Protein AF-A0A2E4XW74-F1 (afdb_monomer)

Radius of gyration: 13.98 Å; Cα contacts (8 Å, |Δi|>4): 189; chains: 1; bounding box: 30×29×44 Å

pLDDT: mean 90.49, std 8.66, range [51.03, 96.0]

Foldseek 3Di:
DPVFWLDWDWFWKAAPVRDIDIWTKTWGQWDADPVAGIWIWIDTVVQPVDIDIQHDNHRQRNQQVVLVVVVVSCVVRRMFTAHPVRHGDHDDGRGDDPVD

Sequence (100 aa):
MDDDIVCRFEALAQDVDGTATPFVLRVARPQFDPARGHYCEIYCPTLRKKPHKIFGVDEAQACELTIWFVRRRLVDLGITIIDADGTEFPLPEIAYDPDA

Secondary structure (DSSP, 8-state):
--TTEEEEEEEEEE-TTS-EEEEEEEEEPPEEETTTEEEEEEEETTTEEEEEEEEESSHHHHHHHHHHHHHHHHHHHT-EEE-TTS-B-PPPP----TT-

Solvent-accessible surface area (backbone atoms only — not comparable to full-atom values): 5746 Å² total; per-residue (Å²): 144,67,92,53,56,73,39,81,48,76,50,34,30,28,40,83,87,67,54,72,42,88,35,53,42,37,31,34,49,61,42,80,40,99,91,73,41,16,22,20,44,34,42,30,62,92,84,35,88,60,69,47,75,34,68,18,94,38,49,49,46,6,34,44,51,39,49,51,50,52,53,52,49,29,61,77,67,49,40,43,41,22,52,97,86,68,47,82,47,83,82,77,84,54,79,67,58,94,88,112

Nearest PDB structures (foldseek):
  6qnu-assembly1_C  TM=5.796E-01  e=2.035E+00  Human adenovirus B3
  1kt5-assembly1_A  TM=3.416E-01  e=6.113E+00  Bos taurus
  1aqb-assembly1_A  TM=1.721E-01  e=4.906E+00  Sus scrofa domesticus

Mean predicted aligned error: 4.24 Å

Structure (mmCIF, N/CA/C/O backbone):
data_AF-A0A2E4XW74-F1
#
_entry.id   AF-A0A2E4XW74-F1
#
loop_
_atom_site.group_PDB
_atom_site.id
_atom_site.type_symbol
_atom_site.label_atom_id
_atom_site.label_alt_id
_atom_site.label_comp_id
_atom_site.label_asym_id
_atom_site.label_entity_id
_atom_site.label_seq_id
_atom_site.pdbx_PDB_ins_code
_atom_site.Cartn_x
_atom_site.Cartn_y
_atom_site.Cartn_z
_atom_site.occupancy
_atom_site.B_iso_or_equiv
_atom_site.auth_seq_id
_atom_site.auth_comp_id
_atom_site.auth_asym_id
_atom_site.auth_atom_id
_atom_site.pdbx_PDB_model_num
ATOM 1 N N . MET A 1 1 ? -4.196 -18.074 -8.664 1.00 51.03 1 MET A N 1
ATOM 2 C CA . MET A 1 1 ? -3.815 -16.643 -8.659 1.00 51.03 1 MET A CA 1
ATOM 3 C C . MET A 1 1 ? -3.403 -16.228 -7.240 1.00 51.03 1 MET A C 1
ATOM 5 O O . MET A 1 1 ? -3.762 -15.145 -6.800 1.00 51.03 1 MET A O 1
ATOM 9 N N . ASP A 1 2 ? -2.664 -17.080 -6.519 1.00 52.47 2 ASP A N 1
ATOM 10 C CA . ASP A 1 2 ? -2.116 -16.759 -5.188 1.00 52.47 2 ASP A CA 1
ATOM 11 C C . ASP A 1 2 ? -0.573 -16.809 -5.185 1.00 52.47 2 ASP A C 1
ATOM 13 O O . ASP A 1 2 ? 0.029 -16.141 -4.354 1.00 52.47 2 ASP A O 1
ATOM 17 N N . ASP A 1 3 ? 0.066 -17.490 -6.149 1.00 57.62 3 ASP A N 1
ATOM 18 C CA . ASP A 1 3 ? 1.535 -17.599 -6.274 1.00 57.62 3 ASP A CA 1
ATOM 19 C C . ASP A 1 3 ? 2.281 -16.291 -6.596 1.00 57.62 3 ASP A C 1
ATOM 21 O O . ASP A 1 3 ? 3.494 -16.226 -6.446 1.00 57.62 3 ASP A O 1
ATOM 25 N N . ASP A 1 4 ? 1.580 -15.232 -7.003 1.00 83.69 4 ASP A N 1
ATOM 26 C CA . ASP A 1 4 ? 2.196 -13.961 -7.410 1.00 83.69 4 ASP A CA 1
ATOM 27 C C . ASP A 1 4 ? 2.081 -12.862 -6.343 1.00 83.69 4 ASP A C 1
ATOM 29 O O . ASP A 1 4 ? 2.246 -11.691 -6.656 1.00 83.69 4 ASP A O 1
ATOM 33 N N . ILE A 1 5 ? 1.754 -13.174 -5.086 1.00 89.06 5 ILE A N 1
ATOM 34 C CA . ILE A 1 5 ? 1.613 -12.159 -4.028 1.00 89.06 5 ILE A CA 1
ATOM 35 C C . ILE A 1 5 ? 2.909 -12.040 -3.220 1.00 89.06 5 ILE A C 1
ATOM 37 O O . ILE A 1 5 ? 3.292 -12.972 -2.523 1.00 89.06 5 ILE A O 1
ATOM 41 N N . VAL A 1 6 ? 3.542 -10.863 -3.253 1.00 90.25 6 VAL A N 1
ATOM 42 C CA . VAL A 1 6 ? 4.741 -10.552 -2.443 1.00 90.25 6 VAL A CA 1
ATOM 43 C C . VAL A 1 6 ? 4.394 -9.988 -1.069 1.00 90.25 6 VAL A C 1
ATOM 45 O O . VAL A 1 6 ? 5.215 -9.997 -0.160 1.00 90.25 6 VAL A O 1
ATOM 48 N N . CYS A 1 7 ? 3.164 -9.500 -0.890 1.00 90.81 7 CYS A N 1
ATOM 49 C CA . CYS A 1 7 ? 2.681 -9.049 0.408 1.00 90.81 7 CYS A CA 1
ATOM 50 C C . CYS A 1 7 ? 1.187 -9.319 0.556 1.00 90.81 7 CYS A C 1
ATOM 52 O O . CYS A 1 7 ? 0.370 -8.819 -0.224 1.00 90.81 7 CYS A O 1
ATOM 54 N N . ARG A 1 8 ? 0.829 -10.080 1.593 1.00 92.94 8 ARG A N 1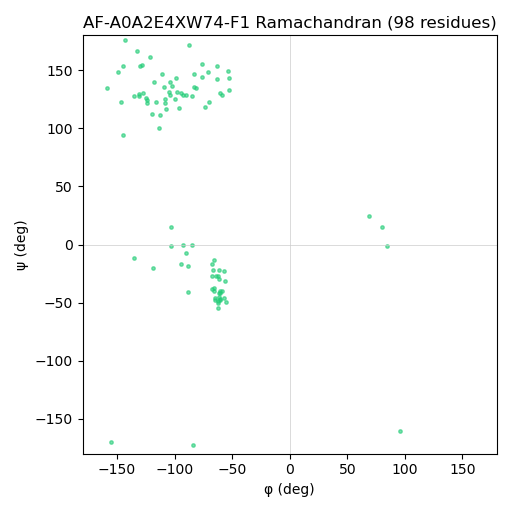
ATOM 55 C CA . ARG A 1 8 ? -0.532 -10.168 2.124 1.00 92.94 8 ARG A CA 1
ATOM 56 C C . ARG A 1 8 ? -0.507 -9.623 3.543 1.00 92.94 8 ARG A C 1
ATOM 58 O O . ARG A 1 8 ? 0.223 -10.132 4.386 1.00 92.94 8 ARG A O 1
ATOM 65 N N . PHE A 1 9 ? -1.320 -8.609 3.790 1.00 92.38 9 PHE A N 1
ATOM 66 C CA . PHE A 1 9 ? -1.435 -7.969 5.088 1.00 92.38 9 PHE A CA 1
ATOM 67 C C . PHE A 1 9 ? -2.907 -7.755 5.429 1.00 92.38 9 PHE A C 1
ATOM 69 O O . PHE A 1 9 ? -3.670 -7.208 4.629 1.00 92.38 9 PHE A O 1
ATOM 76 N N . GLU A 1 10 ? -3.303 -8.219 6.607 1.00 93.12 10 GLU A N 1
ATOM 77 C CA . GLU A 1 10 ? -4.669 -8.145 7.116 1.00 93.12 10 GLU A CA 1
ATOM 78 C C . GLU A 1 10 ? -4.609 -7.590 8.540 1.00 93.12 10 GLU A C 1
ATOM 80 O O . GLU A 1 10 ? -3.805 -8.048 9.349 1.00 93.12 10 GLU A O 1
ATOM 85 N N . ALA A 1 11 ? -5.416 -6.570 8.821 1.00 94.12 11 ALA A N 1
ATOM 86 C CA . ALA A 1 11 ? -5.429 -5.853 10.095 1.00 94.12 11 ALA A CA 1
ATOM 87 C C . ALA A 1 11 ? -6.801 -5.200 10.327 1.00 94.12 11 ALA A C 1
ATOM 89 O O . ALA A 1 11 ? -7.753 -5.450 9.581 1.00 94.12 11 ALA A O 1
ATOM 90 N N . LEU A 1 12 ? -6.906 -4.342 11.339 1.00 95.62 12 LEU A N 1
ATOM 91 C CA . LEU A 1 12 ? -8.035 -3.434 11.505 1.00 95.62 12 LEU A CA 1
ATOM 92 C C . LEU A 1 12 ? -7.614 -2.020 11.091 1.00 95.62 12 LEU A C 1
ATOM 94 O O . LEU A 1 12 ? -6.503 -1.580 11.364 1.00 95.62 12 LEU A O 1
ATOM 98 N N . ALA A 1 13 ? -8.506 -1.315 10.406 1.00 95.44 13 ALA A N 1
ATOM 99 C CA . ALA A 1 13 ? -8.390 0.102 10.098 1.00 95.44 13 ALA A CA 1
ATOM 100 C C . ALA A 1 13 ? -9.406 0.866 10.945 1.00 95.44 13 ALA A C 1
ATOM 102 O O . ALA A 1 13 ? -10.599 0.563 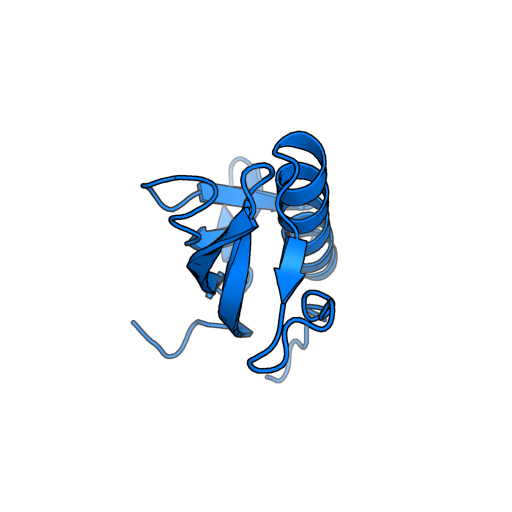10.892 1.00 95.44 13 ALA A O 1
ATOM 103 N N . GLN A 1 14 ? -8.933 1.846 11.703 1.00 96.00 14 GLN A N 1
ATOM 104 C CA . GLN A 1 14 ? -9.757 2.776 12.456 1.00 96.00 14 GLN A CA 1
ATOM 105 C C . GLN A 1 14 ? -9.874 4.092 11.691 1.00 96.00 14 GLN A C 1
ATOM 107 O O . GLN A 1 14 ? -8.863 4.686 11.320 1.00 96.00 14 GLN A O 1
ATOM 112 N N . ASP A 1 15 ? -11.108 4.516 11.443 1.00 93.31 15 ASP A N 1
ATOM 113 C CA . ASP A 1 15 ? -11.428 5.800 10.816 1.00 93.31 15 ASP A CA 1
ATOM 114 C C . ASP A 1 15 ? -11.536 6.915 11.883 1.00 93.31 15 ASP A C 1
ATOM 116 O O . ASP A 1 15 ? -11.507 6.658 13.091 1.00 93.31 15 ASP A O 1
ATOM 120 N N . VAL A 1 16 ? -11.649 8.171 11.451 1.00 91.44 16 VAL A N 1
ATOM 121 C CA . VAL A 1 16 ? -11.644 9.377 12.300 1.00 91.44 16 VAL A CA 1
ATOM 122 C C . VAL A 1 16 ? -12.792 9.433 13.310 1.00 91.44 16 VAL A C 1
ATOM 124 O O . VAL A 1 16 ? -12.712 10.146 14.309 1.00 91.44 16 VAL A O 1
ATOM 127 N N . ASP A 1 17 ? -13.871 8.698 13.053 1.00 92.31 17 ASP A N 1
ATOM 128 C CA . ASP A 1 17 ? -15.031 8.549 13.932 1.00 92.31 17 ASP A CA 1
ATOM 129 C C . ASP A 1 17 ? -14.836 7.451 14.998 1.00 92.31 17 ASP A C 1
ATOM 131 O O . ASP A 1 17 ? -15.714 7.229 15.833 1.00 92.31 17 ASP A O 1
ATOM 135 N N . GLY A 1 18 ? -13.679 6.780 14.993 1.00 91.31 18 GLY A N 1
ATOM 136 C CA . GLY A 1 18 ? -13.330 5.689 15.896 1.00 91.31 18 GLY A CA 1
ATOM 137 C C . GLY A 1 18 ? -13.833 4.319 15.437 1.00 91.31 18 GLY A C 1
ATOM 138 O O . GLY A 1 18 ? -13.550 3.323 16.110 1.00 91.31 18 GLY A O 1
ATOM 139 N N . THR A 1 19 ? -14.540 4.237 14.304 1.00 93.50 19 THR A N 1
ATOM 140 C CA . THR A 1 19 ? -15.066 2.978 13.771 1.00 93.50 19 THR A CA 1
ATOM 141 C C . THR A 1 19 ? -13.925 2.101 13.255 1.00 93.50 19 THR A C 1
ATOM 143 O O . THR A 1 19 ? -13.175 2.497 12.366 1.00 93.50 19 THR A O 1
ATOM 146 N N . ALA A 1 20 ? -13.817 0.878 13.784 1.00 94.50 20 ALA A N 1
ATOM 147 C CA . ALA A 1 20 ? -12.855 -0.117 13.318 1.00 94.50 20 ALA A CA 1
ATOM 148 C C . ALA A 1 20 ? -13.478 -1.031 12.251 1.00 94.50 20 ALA A C 1
ATOM 150 O O . ALA A 1 20 ? -14.539 -1.625 12.459 1.00 94.50 20 ALA A O 1
ATOM 151 N N . THR A 1 21 ? -12.800 -1.181 11.114 1.00 94.38 21 THR A N 1
ATOM 152 C CA . THR A 1 21 ? -13.214 -2.053 10.006 1.00 94.38 21 THR A CA 1
ATOM 153 C C . THR A 1 21 ? -12.068 -2.954 9.545 1.00 94.38 21 THR A C 1
ATOM 155 O O . THR A 1 21 ? -10.903 -2.595 9.712 1.00 94.38 21 THR A O 1
ATOM 158 N N . PRO A 1 22 ? -12.352 -4.130 8.957 1.00 94.94 22 PRO A N 1
ATOM 159 C CA . PRO A 1 22 ? -11.305 -4.983 8.407 1.00 94.94 22 PRO A CA 1
ATOM 160 C C . PRO A 1 22 ? -10.493 -4.268 7.321 1.00 94.94 22 PRO A C 1
ATOM 162 O O . PRO A 1 22 ? -11.046 -3.755 6.346 1.00 94.94 22 PRO A O 1
ATOM 165 N N . PHE A 1 23 ? -9.173 -4.291 7.469 1.00 94.88 23 PHE A N 1
ATOM 166 C CA . PHE A 1 23 ? -8.218 -3.803 6.488 1.00 94.88 23 PHE A CA 1
ATOM 167 C C . PHE A 1 23 ? -7.558 -4.978 5.777 1.00 94.88 23 PHE A C 1
ATOM 169 O O . PHE A 1 23 ? -7.054 -5.902 6.413 1.00 94.88 23 PHE A O 1
ATOM 176 N N . VAL A 1 24 ? -7.528 -4.922 4.447 1.00 94.44 24 VAL A N 1
ATOM 177 C CA . VAL A 1 24 ? -6.851 -5.917 3.614 1.00 94.44 24 VAL A CA 1
ATOM 178 C C . VAL A 1 24 ? -5.973 -5.189 2.613 1.00 94.44 24 VAL A C 1
ATOM 180 O O . VAL A 1 24 ? -6.449 -4.335 1.861 1.00 94.44 24 VAL A O 1
ATOM 183 N N . LEU A 1 25 ? -4.704 -5.576 2.569 1.00 94.62 25 LEU A N 1
ATOM 184 C CA . LEU A 1 25 ? -3.741 -5.174 1.560 1.00 94.62 25 LEU A CA 1
ATOM 185 C C . LEU A 1 25 ? -3.144 -6.425 0.921 1.00 94.62 25 LEU A C 1
ATOM 187 O O . LEU A 1 25 ? -2.625 -7.316 1.594 1.00 94.62 25 LEU A O 1
ATOM 191 N N . ARG A 1 26 ? -3.220 -6.485 -0.405 1.00 94.94 26 ARG A N 1
ATOM 192 C CA . ARG A 1 26 ? -2.533 -7.490 -1.213 1.00 94.94 26 ARG A CA 1
ATOM 193 C C . ARG A 1 26 ? -1.735 -6.782 -2.288 1.00 94.94 26 ARG A C 1
ATOM 195 O O . ARG A 1 26 ? -2.285 -5.931 -2.988 1.00 94.94 26 ARG A O 1
ATOM 202 N N . VAL A 1 27 ? -0.467 -7.142 -2.411 1.00 94.19 27 VAL A N 1
ATOM 203 C CA . VAL A 1 27 ? 0.445 -6.599 -3.416 1.00 94.19 27 VAL A CA 1
ATOM 204 C C . VAL A 1 27 ? 1.010 -7.754 -4.219 1.00 94.19 27 VAL A C 1
ATOM 206 O O . VAL A 1 27 ? 1.601 -8.678 -3.657 1.00 94.19 27 VAL A O 1
ATOM 209 N N . ALA A 1 28 ? 0.787 -7.706 -5.527 1.00 93.75 28 ALA A N 1
ATOM 210 C CA . ALA A 1 28 ? 1.358 -8.659 -6.458 1.00 93.75 28 ALA A CA 1
ATOM 211 C C . ALA A 1 28 ? 2.842 -8.364 -6.716 1.00 93.75 28 ALA A C 1
ATOM 213 O O . ALA A 1 28 ? 3.288 -7.222 -6.577 1.00 93.75 28 ALA A O 1
ATOM 214 N N . ARG A 1 29 ? 3.585 -9.397 -7.117 1.00 92.12 29 ARG A N 1
ATOM 215 C CA . ARG A 1 29 ? 4.972 -9.327 -7.565 1.00 92.12 29 ARG A CA 1
ATOM 216 C C . ARG A 1 29 ? 5.099 -8.280 -8.676 1.00 92.12 29 ARG A C 1
ATOM 218 O O . ARG A 1 29 ? 4.176 -8.159 -9.492 1.00 92.12 29 ARG A O 1
ATOM 225 N N . PRO A 1 30 ? 6.214 -7.531 -8.719 1.00 93.50 30 PRO A N 1
ATOM 226 C CA . PRO A 1 30 ? 6.479 -6.616 -9.811 1.00 93.50 30 PRO A CA 1
ATOM 227 C C . PRO A 1 30 ? 6.367 -7.314 -11.165 1.00 93.50 30 PRO A C 1
ATOM 229 O O . PRO A 1 30 ? 6.912 -8.393 -11.381 1.00 93.50 30 PRO A O 1
ATOM 232 N N . GLN A 1 31 ? 5.662 -6.674 -12.085 1.00 93.88 31 GLN A N 1
ATOM 233 C CA . GLN A 1 31 ? 5.536 -7.084 -13.476 1.00 93.88 31 GLN A CA 1
ATOM 234 C C . GLN A 1 31 ? 6.030 -5.961 -14.379 1.00 93.88 31 GLN A C 1
ATOM 236 O O . GLN A 1 31 ? 6.088 -4.803 -13.972 1.00 93.88 31 GLN A O 1
ATOM 241 N N . PHE A 1 32 ? 6.346 -6.287 -15.628 1.00 94.31 32 PHE A N 1
ATOM 242 C CA . PHE A 1 32 ? 6.774 -5.304 -16.616 1.00 94.31 32 PHE A CA 1
ATOM 243 C C . PHE A 1 32 ? 5.655 -4.992 -17.615 1.00 94.31 32 PHE A C 1
ATOM 245 O O . PHE A 1 32 ? 5.067 -5.892 -18.216 1.00 94.31 32 PHE A O 1
ATOM 252 N N . ASP A 1 33 ? 5.369 -3.705 -17.807 1.00 92.44 33 ASP A N 1
ATOM 253 C CA . ASP A 1 33 ? 4.523 -3.187 -18.880 1.00 92.44 33 ASP A CA 1
ATOM 254 C C . ASP A 1 33 ? 5.415 -2.473 -19.916 1.00 92.44 33 ASP A C 1
ATOM 256 O O . ASP A 1 33 ? 6.011 -1.443 -19.587 1.00 92.44 33 ASP A O 1
ATOM 260 N N . PRO A 1 34 ? 5.492 -2.947 -21.176 1.00 92.19 34 PRO A N 1
ATOM 261 C CA . PRO A 1 34 ? 6.370 -2.360 -22.192 1.00 92.19 34 PRO A CA 1
ATOM 262 C C . PRO A 1 34 ? 6.147 -0.870 -22.476 1.00 92.19 34 PRO A C 1
ATOM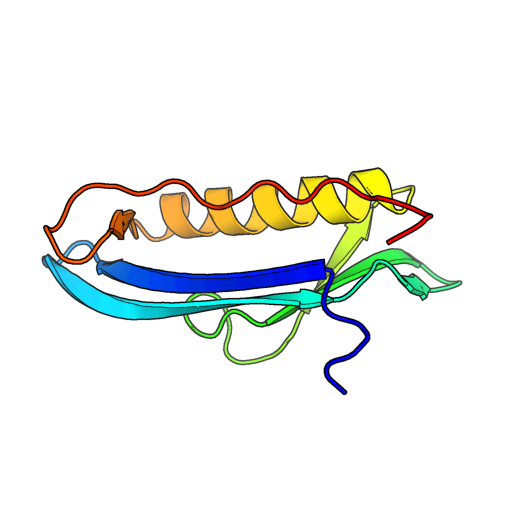 264 O O . PRO A 1 34 ? 7.048 -0.208 -22.983 1.00 92.19 34 PRO A O 1
ATOM 267 N N . ALA A 1 35 ? 4.959 -0.332 -22.185 1.00 92.88 35 ALA A N 1
ATOM 268 C CA . ALA A 1 35 ? 4.639 1.071 -22.424 1.00 92.88 35 ALA A CA 1
ATOM 269 C C . ALA A 1 35 ? 4.876 1.966 -21.198 1.00 92.88 35 ALA A C 1
ATOM 271 O O . ALA A 1 35 ? 4.870 3.190 -21.339 1.00 92.88 35 ALA A O 1
ATOM 272 N N . ARG A 1 36 ? 5.008 1.391 -19.994 1.00 91.12 36 ARG A N 1
ATOM 273 C CA . ARG A 1 36 ? 4.956 2.149 -18.729 1.00 91.12 36 ARG A CA 1
ATOM 274 C C . ARG A 1 36 ? 6.031 1.789 -17.703 1.00 91.12 36 ARG A C 1
ATOM 276 O O . ARG A 1 36 ? 6.188 2.544 -16.750 1.00 91.12 36 ARG A O 1
ATOM 283 N N . GLY A 1 37 ? 6.764 0.695 -17.894 1.00 93.25 37 GLY A N 1
ATOM 284 C CA . GLY A 1 37 ? 7.807 0.229 -16.979 1.00 93.25 37 GLY A CA 1
ATOM 285 C C . GLY A 1 37 ? 7.324 -0.830 -15.987 1.00 93.25 37 GLY A C 1
ATOM 286 O O . GLY A 1 37 ? 6.310 -1.499 -16.206 1.00 93.25 37 GLY A O 1
ATOM 287 N N . HIS A 1 38 ? 8.077 -0.995 -14.900 1.00 95.75 38 HIS A N 1
ATOM 288 C CA . HIS A 1 38 ? 7.791 -1.983 -13.862 1.00 95.75 38 HIS A CA 1
ATOM 289 C C . HIS A 1 38 ? 6.646 -1.513 -12.968 1.00 95.75 38 HIS A C 1
ATOM 291 O O . HIS A 1 38 ? 6.507 -0.321 -12.691 1.00 95.75 38 HIS A O 1
ATOM 297 N N . TYR A 1 39 ? 5.801 -2.436 -12.520 1.00 96.00 39 TYR A N 1
ATOM 298 C CA . TYR A 1 39 ? 4.667 -2.110 -11.671 1.00 96.00 39 TYR A CA 1
ATOM 299 C C . TYR A 1 39 ? 4.302 -3.223 -10.705 1.00 96.00 39 TYR A C 1
ATOM 301 O O . TYR A 1 39 ? 4.372 -4.398 -11.050 1.00 96.00 39 TYR A O 1
ATOM 309 N N . CYS A 1 40 ? 3.788 -2.837 -9.542 1.00 95.62 40 CYS A N 1
ATOM 310 C CA . CYS A 1 40 ? 3.046 -3.739 -8.670 1.00 95.62 40 CYS A CA 1
ATOM 311 C C . CYS A 1 40 ? 1.553 -3.468 -8.826 1.00 95.62 40 CYS A C 1
ATOM 313 O O 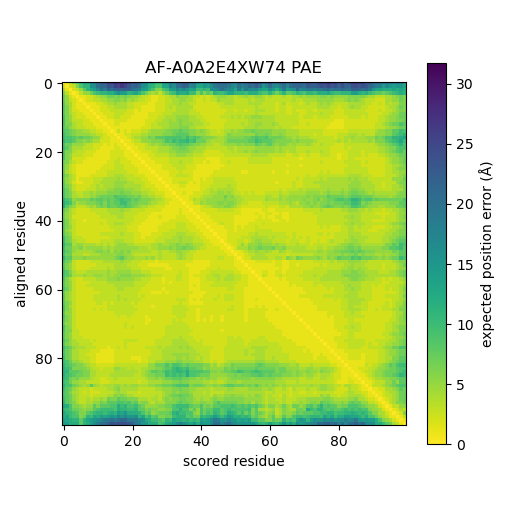. CYS A 1 40 ? 1.111 -2.314 -8.866 1.00 95.62 40 CYS A O 1
ATOM 315 N N . GLU A 1 41 ? 0.755 -4.528 -8.913 1.00 95.62 41 GLU A N 1
ATOM 316 C CA . GLU A 1 41 ? -0.694 -4.408 -8.802 1.00 95.62 41 GLU A CA 1
ATOM 317 C C . GLU A 1 41 ? -1.106 -4.554 -7.340 1.00 95.62 41 GLU A C 1
ATOM 319 O O . GLU A 1 41 ? -0.722 -5.513 -6.669 1.00 95.62 41 GLU A O 1
ATOM 324 N N . ILE A 1 42 ? -1.895 -3.600 -6.847 1.00 95.00 42 ILE A N 1
ATOM 325 C CA . ILE A 1 42 ? -2.375 -3.613 -5.471 1.00 95.00 42 ILE A CA 1
ATOM 326 C C . ILE A 1 42 ? -3.881 -3.697 -5.382 1.00 95.00 42 ILE A C 1
ATOM 328 O O . ILE A 1 42 ? -4.619 -3.014 -6.097 1.00 95.00 42 ILE A O 1
ATOM 332 N N . TYR A 1 43 ? -4.326 -4.494 -4.421 1.00 94.94 43 TYR A N 1
ATOM 333 C CA . TYR A 1 43 ? -5.712 -4.615 -4.021 1.00 94.94 43 TYR A CA 1
ATOM 334 C C . TYR A 1 43 ? -5.852 -4.214 -2.554 1.00 94.94 43 TYR A C 1
ATOM 336 O O . TYR A 1 43 ? -5.354 -4.890 -1.655 1.00 94.94 43 TYR A O 1
ATOM 344 N N . CYS A 1 44 ? -6.540 -3.096 -2.330 1.00 94.25 44 CYS A N 1
ATOM 345 C CA . CYS A 1 44 ? -6.863 -2.586 -1.005 1.00 94.25 44 CYS A CA 1
ATOM 346 C C . CYS A 1 44 ? -8.246 -1.914 -1.044 1.00 94.25 44 CYS A C 1
ATOM 348 O O . CYS A 1 44 ? -8.340 -0.740 -1.420 1.00 94.25 44 CYS A O 1
ATOM 350 N N . PRO A 1 45 ? -9.329 -2.641 -0.703 1.00 93.38 45 PRO A N 1
ATOM 351 C CA . PRO A 1 45 ? -10.705 -2.142 -0.789 1.00 93.38 45 PRO A CA 1
ATOM 352 C C . PRO A 1 45 ? -10.966 -0.861 -0.001 1.00 93.38 45 PRO A C 1
ATOM 354 O O . PRO A 1 45 ? -11.770 -0.044 -0.446 1.00 93.38 45 PRO A O 1
ATOM 357 N N . THR A 1 46 ? -10.259 -0.678 1.118 1.00 91.50 46 THR A N 1
ATOM 358 C CA . THR A 1 46 ? -10.305 0.528 1.956 1.00 91.50 46 THR A CA 1
ATOM 359 C C . THR A 1 46 ? -9.912 1.774 1.167 1.00 91.50 46 THR A C 1
ATOM 361 O O . THR A 1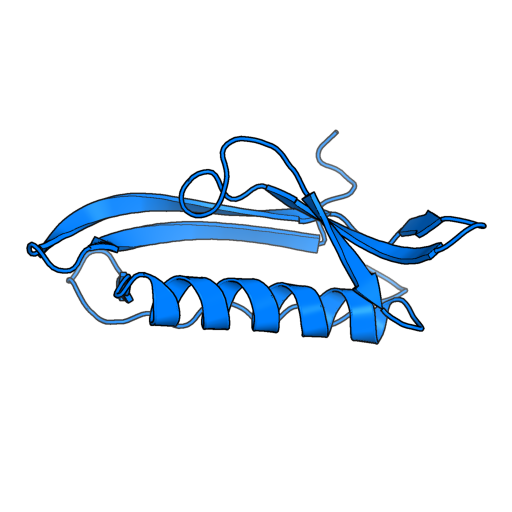 46 ? -10.547 2.814 1.292 1.00 91.50 46 THR A O 1
ATOM 364 N N . LEU A 1 47 ? -8.903 1.666 0.298 1.00 90.31 47 LEU A N 1
ATOM 365 C CA . LEU A 1 47 ? -8.449 2.782 -0.534 1.00 90.31 47 LEU A CA 1
ATOM 366 C C . LEU A 1 47 ? -9.212 2.858 -1.857 1.00 90.31 47 LEU A C 1
ATOM 368 O O . LEU A 1 47 ? -9.529 3.941 -2.353 1.00 90.31 47 LEU A O 1
ATOM 372 N N . ARG A 1 48 ? -9.465 1.702 -2.484 1.00 90.38 48 ARG A N 1
ATOM 373 C CA . ARG A 1 48 ? -10.124 1.626 -3.788 1.00 90.38 48 ARG A CA 1
ATOM 374 C C . ARG A 1 48 ? -10.753 0.258 -4.028 1.00 90.38 48 ARG A C 1
ATOM 376 O O . ARG A 1 48 ? -10.107 -0.773 -3.898 1.00 90.38 48 ARG A O 1
ATOM 383 N N . LYS A 1 49 ? -11.992 0.254 -4.534 1.00 88.75 49 LYS A N 1
ATOM 384 C CA . LYS A 1 49 ? -12.743 -0.979 -4.853 1.00 88.75 49 LYS A CA 1
ATOM 385 C C . LYS A 1 49 ? -12.101 -1.863 -5.930 1.00 88.75 49 LYS A C 1
ATOM 387 O O . LYS A 1 49 ? -12.381 -3.054 -5.975 1.00 88.75 49 LYS A O 1
ATOM 392 N N . LYS A 1 50 ? -11.317 -1.283 -6.843 1.00 90.94 50 LYS A N 1
ATOM 393 C CA . LYS A 1 50 ? -10.669 -2.006 -7.948 1.00 90.94 50 LYS A CA 1
ATOM 394 C C . LYS A 1 50 ? -9.156 -2.058 -7.730 1.00 90.94 50 LYS A C 1
ATOM 396 O O . LYS A 1 50 ? -8.617 -1.058 -7.239 1.00 90.94 50 LYS A O 1
ATOM 401 N N . PRO A 1 51 ? -8.485 -3.149 -8.150 1.00 91.81 51 PRO A N 1
ATOM 402 C CA . PRO A 1 51 ? -7.033 -3.189 -8.199 1.00 91.81 51 PRO A CA 1
ATOM 403 C C . PRO A 1 51 ? -6.469 -2.013 -8.994 1.00 91.81 51 PRO A C 1
ATOM 405 O O . PRO A 1 51 ? -7.112 -1.501 -9.918 1.00 91.81 51 PRO A O 1
ATOM 408 N N . HIS A 1 52 ? -5.278 -1.563 -8.624 1.00 91.69 52 HIS A N 1
ATOM 409 C CA . HIS A 1 52 ? -4.586 -0.514 -9.356 1.00 91.69 52 HIS A CA 1
ATOM 410 C C . HIS A 1 52 ? -3.082 -0.740 -9.365 1.00 91.69 52 HIS A C 1
ATOM 412 O O . HIS A 1 52 ? -2.531 -1.374 -8.473 1.00 91.69 52 HIS A O 1
ATOM 418 N N . LYS A 1 53 ? -2.437 -0.216 -10.405 1.00 95.56 53 LYS A N 1
ATOM 419 C CA . LYS A 1 53 ? -1.015 -0.409 -10.668 1.00 95.56 53 LYS A CA 1
ATOM 420 C C . LYS A 1 53 ? -0.224 0.789 -10.168 1.00 95.56 53 LYS A C 1
ATOM 422 O O . LYS A 1 53 ? -0.584 1.926 -10.487 1.00 95.56 53 LYS A O 1
ATOM 427 N N . ILE A 1 54 ? 0.836 0.523 -9.420 1.00 95.75 54 ILE A N 1
ATOM 428 C CA . ILE A 1 54 ? 1.826 1.511 -9.000 1.00 95.75 54 ILE A CA 1
ATOM 429 C C . ILE A 1 54 ? 3.104 1.227 -9.776 1.00 95.75 54 ILE A C 1
ATOM 431 O O . ILE A 1 54 ? 3.605 0.108 -9.731 1.00 95.75 54 ILE A O 1
ATOM 435 N N . PHE A 1 55 ? 3.580 2.222 -10.522 1.00 95.88 55 PHE A N 1
ATOM 436 C CA . PHE A 1 55 ? 4.723 2.085 -11.422 1.00 95.88 55 PHE A CA 1
ATOM 437 C C . PHE A 1 55 ? 6.001 2.603 -10.767 1.00 95.88 55 PHE A C 1
ATOM 439 O O . PHE A 1 55 ? 5.963 3.619 -10.073 1.00 95.88 55 PHE A O 1
ATOM 446 N N . GLY A 1 56 ? 7.111 1.927 -11.045 1.00 93.88 56 GLY A N 1
ATOM 447 C CA . GLY A 1 56 ? 8.472 2.333 -10.710 1.00 93.88 56 GLY A CA 1
ATOM 448 C C . GLY A 1 56 ? 9.399 2.177 -11.917 1.00 93.88 56 GLY A C 1
ATOM 449 O O . GLY A 1 56 ? 9.047 1.552 -12.921 1.00 93.88 56 GLY A O 1
ATOM 450 N N . VAL A 1 57 ? 10.587 2.772 -11.831 1.00 93.19 57 VAL A N 1
ATOM 451 C CA . VAL A 1 57 ? 11.633 2.640 -12.859 1.00 93.19 57 VAL A CA 1
ATOM 452 C C . VAL A 1 57 ? 12.202 1.221 -12.927 1.00 93.19 57 VAL A C 1
ATOM 454 O O . VAL A 1 57 ? 12.623 0.796 -13.998 1.00 93.19 57 VAL A O 1
ATOM 457 N N . ASP A 1 58 ? 12.157 0.497 -11.810 1.00 94.12 58 ASP A N 1
ATOM 458 C CA . ASP A 1 58 ? 12.547 -0.902 -11.643 1.00 94.12 58 ASP A CA 1
ATOM 459 C C . ASP A 1 58 ? 11.595 -1.608 -10.653 1.00 94.12 58 ASP A C 1
ATOM 461 O O . ASP A 1 58 ? 10.673 -0.995 -10.095 1.00 94.12 58 ASP A O 1
ATOM 465 N N . GLU A 1 59 ? 11.781 -2.913 -10.462 1.00 94.25 59 GLU A N 1
ATOM 466 C CA . GLU A 1 59 ? 10.973 -3.746 -9.569 1.00 94.25 59 GLU A CA 1
ATOM 467 C C . GLU A 1 59 ? 11.042 -3.297 -8.104 1.00 94.25 59 GLU A C 1
ATOM 469 O O . GLU A 1 59 ? 10.017 -3.251 -7.418 1.00 94.25 59 GLU A O 1
ATOM 474 N N . ALA A 1 60 ? 12.237 -2.937 -7.630 1.00 92.81 60 ALA A N 1
ATOM 475 C CA . ALA A 1 60 ? 12.461 -2.515 -6.251 1.00 92.81 60 ALA A CA 1
ATOM 476 C C . ALA A 1 60 ? 11.717 -1.212 -5.946 1.00 92.81 60 ALA A C 1
ATOM 478 O O . ALA A 1 60 ? 10.987 -1.121 -4.956 1.00 92.81 60 ALA A O 1
ATOM 479 N N . GLN A 1 61 ? 11.820 -0.235 -6.842 1.00 94.38 61 GLN A N 1
ATOM 480 C CA . GLN A 1 61 ? 11.109 1.023 -6.729 1.00 94.38 61 GLN A CA 1
ATOM 481 C C . GLN A 1 61 ? 9.593 0.823 -6.847 1.00 94.38 61 GLN A C 1
ATOM 483 O O . GLN A 1 61 ? 8.841 1.482 -6.131 1.00 94.38 61 GLN A O 1
ATOM 488 N N . ALA A 1 62 ? 9.111 -0.084 -7.706 1.00 95.00 62 ALA A N 1
ATOM 489 C CA . ALA A 1 62 ? 7.680 -0.381 -7.792 1.00 95.00 62 ALA A CA 1
ATOM 490 C C . ALA A 1 62 ? 7.122 -0.917 -6.454 1.00 95.00 62 ALA A C 1
ATOM 492 O O . ALA A 1 62 ? 6.039 -0.501 -6.023 1.00 95.00 62 ALA A O 1
ATOM 493 N N . CYS A 1 63 ? 7.877 -1.775 -5.758 1.00 93.00 63 CYS A N 1
ATOM 494 C CA . CYS A 1 63 ? 7.553 -2.247 -4.407 1.00 93.00 63 CYS A CA 1
ATOM 495 C C . CYS A 1 63 ? 7.580 -1.119 -3.362 1.00 93.00 63 CYS A C 1
ATOM 497 O O . CYS A 1 63 ? 6.625 -0.963 -2.595 1.00 93.00 63 CYS A O 1
ATOM 499 N N . GLU A 1 64 ? 8.630 -0.297 -3.352 1.00 92.94 64 GLU A N 1
ATOM 500 C CA . GLU A 1 64 ? 8.775 0.807 -2.395 1.00 92.94 64 GLU A CA 1
ATOM 501 C C . GLU A 1 64 ? 7.650 1.843 -2.554 1.00 92.94 64 GLU A C 1
ATOM 503 O O . GLU A 1 64 ? 6.946 2.179 -1.592 1.00 92.94 64 GL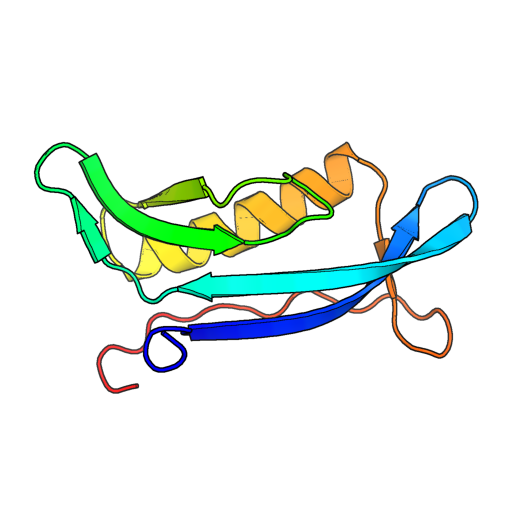U A O 1
ATOM 508 N N . LEU A 1 65 ? 7.414 2.298 -3.790 1.00 94.62 65 LEU A N 1
ATOM 509 C CA . LEU A 1 65 ? 6.373 3.275 -4.113 1.00 94.62 65 LEU A CA 1
ATOM 510 C C . LEU A 1 65 ? 4.978 2.759 -3.778 1.00 94.62 65 LEU A C 1
ATOM 512 O O . LEU A 1 65 ? 4.094 3.546 -3.436 1.00 94.62 65 LEU A O 1
ATOM 516 N N . THR A 1 66 ? 4.774 1.446 -3.849 1.00 94.69 66 THR A N 1
ATOM 517 C CA . THR A 1 66 ? 3.513 0.816 -3.476 1.00 94.69 66 THR A CA 1
ATOM 518 C C . THR A 1 66 ? 3.189 1.039 -2.002 1.00 94.69 66 THR A C 1
ATOM 520 O O . THR A 1 66 ? 2.124 1.573 -1.683 1.00 94.69 66 THR A O 1
ATOM 523 N N . ILE A 1 67 ? 4.096 0.676 -1.093 1.00 93.44 67 ILE A N 1
ATOM 524 C CA . ILE A 1 67 ? 3.866 0.870 0.345 1.00 93.44 67 ILE A CA 1
ATOM 525 C C . ILE A 1 67 ? 3.805 2.352 0.688 1.00 93.44 67 ILE A C 1
ATOM 527 O O . ILE A 1 67 ? 2.937 2.767 1.461 1.00 93.44 67 ILE A O 1
ATOM 531 N N . TRP A 1 68 ? 4.663 3.164 0.070 1.00 94.25 68 TRP A N 1
ATOM 532 C CA . TRP A 1 68 ? 4.624 4.610 0.236 1.00 94.25 68 TRP A CA 1
ATOM 533 C C . TRP A 1 68 ? 3.256 5.193 -0.148 1.00 94.25 68 TRP A C 1
ATOM 535 O O . TRP A 1 68 ? 2.676 5.965 0.619 1.00 94.25 68 TRP A O 1
ATOM 545 N N . PHE A 1 69 ? 2.694 4.776 -1.288 1.00 94.69 69 PHE A N 1
ATOM 546 C CA . PHE A 1 69 ? 1.373 5.205 -1.741 1.00 94.69 69 PHE A CA 1
ATOM 547 C C . PHE A 1 69 ? 0.279 4.825 -0.740 1.00 94.69 69 PHE A C 1
ATOM 549 O O . PHE A 1 69 ? -0.541 5.672 -0.385 1.00 94.69 69 PHE A O 1
ATOM 556 N N . VAL A 1 70 ? 0.266 3.574 -0.263 1.00 94.69 70 VAL A N 1
ATOM 557 C CA . VAL A 1 70 ? -0.744 3.106 0.701 1.00 94.69 70 VAL A CA 1
ATOM 558 C C . VAL A 1 70 ? -0.644 3.907 2.001 1.00 94.69 70 VAL A C 1
ATOM 560 O O . VAL A 1 70 ? -1.653 4.447 2.451 1.00 94.69 70 VAL A O 1
ATOM 563 N N . ARG A 1 71 ? 0.566 4.068 2.558 1.00 94.19 71 ARG A N 1
ATOM 564 C CA . ARG A 1 71 ? 0.812 4.876 3.767 1.00 94.19 71 ARG A CA 1
ATOM 565 C C . ARG A 1 71 ? 0.308 6.306 3.589 1.00 94.19 71 ARG A C 1
ATOM 567 O O . ARG A 1 71 ? -0.443 6.806 4.421 1.00 94.19 71 ARG A O 1
ATOM 574 N N . ARG A 1 72 ? 0.668 6.951 2.476 1.00 95.00 72 ARG A N 1
ATOM 575 C CA . ARG A 1 72 ? 0.252 8.327 2.189 1.00 95.00 72 ARG A CA 1
ATOM 576 C C . ARG A 1 72 ? -1.268 8.456 2.103 1.00 95.00 72 ARG A C 1
ATOM 578 O O . ARG A 1 72 ? -1.824 9.409 2.640 1.00 95.00 72 ARG A O 1
ATOM 585 N N . ARG A 1 73 ? -1.943 7.495 1.467 1.00 95.00 73 ARG A N 1
ATOM 586 C CA . ARG A 1 73 ? -3.406 7.500 1.344 1.00 95.00 73 ARG A CA 1
ATOM 587 C C . ARG A 1 73 ? -4.123 7.297 2.669 1.00 95.00 73 ARG A C 1
ATOM 589 O O . ARG A 1 73 ? -5.135 7.951 2.875 1.00 95.00 73 ARG A O 1
ATOM 596 N N . LEU A 1 74 ? -3.614 6.436 3.545 1.00 94.00 74 LEU A N 1
ATOM 597 C CA . LEU A 1 74 ? -4.175 6.266 4.886 1.00 94.00 74 LEU A CA 1
ATOM 598 C C . LEU A 1 74 ? -4.099 7.573 5.683 1.00 94.00 74 LEU A C 1
ATOM 600 O O . LEU A 1 74 ? -5.112 8.007 6.222 1.00 94.00 74 LEU A O 1
ATOM 604 N N . VAL A 1 75 ? -2.949 8.257 5.644 1.00 94.06 75 VAL A N 1
ATOM 605 C CA . VAL A 1 75 ? -2.776 9.575 6.279 1.00 94.06 75 VAL A CA 1
ATOM 606 C C . VAL A 1 75 ? -3.743 10.611 5.703 1.00 94.06 75 VAL A C 1
ATOM 608 O O . VAL A 1 75 ? -4.403 11.315 6.461 1.00 94.06 75 VAL A O 1
ATOM 611 N N . ASP A 1 76 ? -3.864 10.698 4.374 1.00 94.31 76 ASP A N 1
ATOM 612 C CA . ASP A 1 76 ? -4.770 11.659 3.729 1.00 94.31 76 ASP A CA 1
ATOM 613 C C . ASP A 1 76 ? -6.254 11.388 4.067 1.00 94.31 76 ASP A C 1
ATOM 615 O O . ASP A 1 76 ? -7.066 12.312 4.043 1.00 94.31 76 ASP A O 1
ATOM 619 N N . LEU A 1 77 ? -6.612 10.133 4.363 1.00 93.25 77 LEU A N 1
ATOM 620 C CA . LEU A 1 77 ? -7.962 9.718 4.760 1.00 93.25 77 LEU A CA 1
ATOM 621 C C . LEU A 1 77 ? -8.193 9.772 6.279 1.00 93.25 77 LEU A C 1
ATOM 623 O O . LEU A 1 77 ? -9.323 9.580 6.707 1.00 93.25 77 LEU A O 1
ATOM 627 N N . GLY A 1 78 ? -7.157 10.028 7.085 1.00 94.25 78 GLY A N 1
ATOM 628 C CA . GLY A 1 78 ? -7.252 9.981 8.547 1.00 94.25 78 GLY A CA 1
ATOM 629 C C . GLY A 1 78 ? -7.463 8.571 9.109 1.00 94.25 78 GLY A C 1
ATOM 630 O O . GLY A 1 78 ? -8.007 8.431 10.198 1.00 94.25 78 GLY A O 1
ATOM 631 N N . ILE A 1 79 ? -7.049 7.540 8.367 1.00 95.12 79 ILE A N 1
ATOM 632 C CA . ILE A 1 79 ? -7.192 6.138 8.762 1.00 95.12 79 ILE A CA 1
ATOM 633 C C . ILE A 1 79 ? -5.910 5.661 9.440 1.00 95.12 79 ILE A C 1
ATOM 635 O O . ILE A 1 79 ? -4.822 5.768 8.868 1.00 95.12 79 ILE A O 1
ATOM 639 N N . THR A 1 80 ? -6.059 5.035 10.603 1.00 95.50 80 THR A N 1
ATOM 640 C CA . THR A 1 80 ? -4.964 4.407 11.351 1.00 95.50 80 THR A CA 1
ATOM 641 C C . THR A 1 80 ? -5.102 2.892 11.299 1.00 95.50 80 THR A C 1
ATOM 643 O O . THR A 1 80 ? -6.194 2.352 11.465 1.00 95.50 80 THR A O 1
ATOM 646 N N . ILE A 1 81 ? -4.001 2.180 11.062 1.00 95.94 81 ILE A N 1
ATOM 647 C CA . ILE A 1 81 ? -3.983 0.717 11.161 1.00 95.94 81 ILE A CA 1
ATOM 648 C C . ILE A 1 81 ? -3.746 0.348 12.620 1.00 95.94 81 ILE A C 1
ATOM 650 O O . ILE A 1 81 ? -2.799 0.841 13.225 1.00 95.94 81 ILE A O 1
ATOM 654 N N . ILE A 1 82 ? -4.604 -0.500 13.175 1.00 94.75 82 ILE A N 1
ATOM 655 C CA . ILE A 1 82 ? -4.569 -0.911 14.577 1.00 94.75 82 ILE A CA 1
AT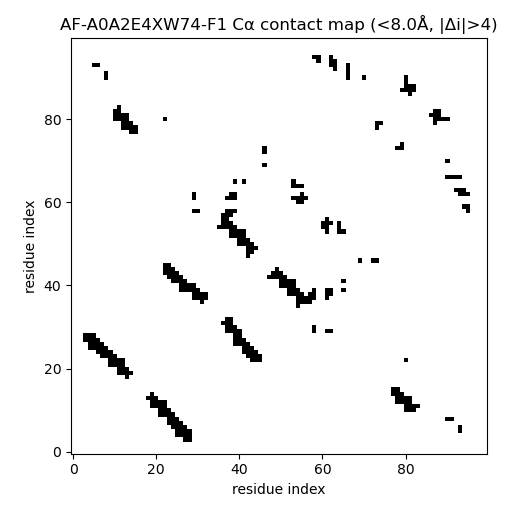OM 656 C C . ILE A 1 82 ? -4.595 -2.438 14.709 1.00 94.75 82 ILE A C 1
ATOM 658 O O . ILE A 1 82 ? -5.088 -3.153 13.828 1.00 94.75 82 ILE A O 1
ATOM 662 N N . ASP A 1 83 ? -4.057 -2.935 15.818 1.00 89.31 83 ASP A N 1
ATOM 663 C CA . ASP A 1 83 ? -4.187 -4.328 16.238 1.00 89.31 83 ASP A CA 1
ATOM 664 C C . ASP A 1 83 ? -5.499 -4.585 17.013 1.00 89.31 83 ASP A C 1
ATOM 666 O O . ASP A 1 83 ? -6.393 -3.738 17.079 1.00 89.31 83 ASP A O 1
ATOM 670 N N . ALA A 1 84 ? -5.639 -5.790 17.577 1.00 86.75 84 ALA A N 1
ATOM 671 C CA . ALA A 1 84 ? -6.823 -6.188 18.340 1.00 86.75 84 ALA A CA 1
ATOM 672 C C . ALA A 1 84 ? -6.999 -5.413 19.660 1.00 86.75 84 ALA A C 1
ATOM 674 O O . ALA A 1 84 ? -8.120 -5.332 20.164 1.00 86.75 84 ALA A O 1
ATOM 675 N N . ASP A 1 85 ? -5.920 -4.841 20.195 1.00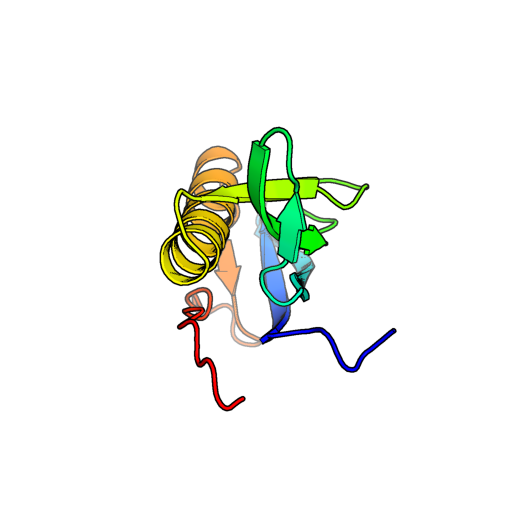 88.38 85 ASP A N 1
ATOM 676 C CA . ASP A 1 85 ? -5.912 -4.063 21.433 1.00 88.38 85 ASP A CA 1
ATOM 677 C C . ASP A 1 85 ? -6.101 -2.556 21.167 1.00 88.38 85 ASP A C 1
ATOM 679 O O . ASP A 1 85 ? -6.159 -1.754 22.101 1.00 88.38 85 ASP A O 1
ATOM 683 N N . GLY A 1 86 ? -6.234 -2.156 19.896 1.00 86.44 86 GLY A N 1
ATOM 684 C CA . GLY A 1 86 ? -6.363 -0.758 19.486 1.00 86.44 86 GLY A CA 1
ATOM 685 C C . GLY 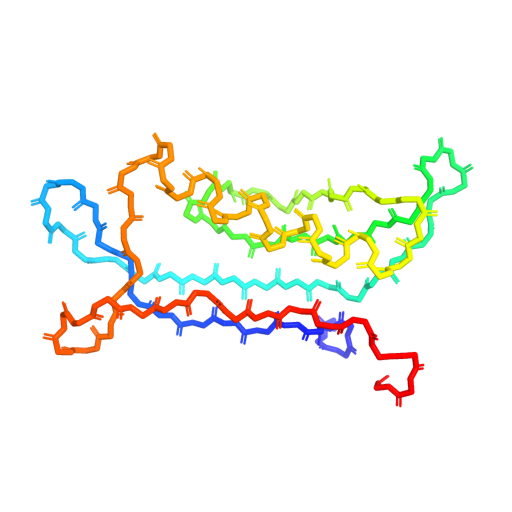A 1 86 ? -5.031 -0.010 19.432 1.00 86.44 86 GLY A C 1
ATOM 686 O O . GLY A 1 86 ? -5.025 1.219 19.377 1.00 86.44 86 GLY A O 1
ATOM 687 N N . THR A 1 87 ? -3.907 -0.728 19.448 1.00 91.69 87 THR A N 1
ATOM 688 C CA . THR A 1 87 ? -2.574 -0.136 19.316 1.00 91.69 87 THR A CA 1
ATOM 689 C C . THR A 1 87 ? -2.253 0.080 17.845 1.00 91.69 87 THR A C 1
ATOM 691 O O . THR A 1 87 ? -2.489 -0.802 17.020 1.00 91.69 87 THR A O 1
ATOM 694 N N . GLU A 1 88 ? -1.696 1.245 17.504 1.00 92.44 88 GLU A N 1
ATOM 695 C CA . GLU A 1 88 ? -1.264 1.537 16.136 1.00 92.44 88 GLU A CA 1
ATOM 696 C C . GLU A 1 88 ? -0.194 0.540 15.672 1.00 92.44 88 GLU A C 1
ATOM 698 O O . GLU A 1 88 ? 0.805 0.299 16.355 1.00 92.44 88 GLU A O 1
ATOM 703 N N . PHE A 1 89 ? -0.407 -0.020 14.484 1.00 89.06 89 PHE A N 1
ATOM 704 C CA . PHE A 1 89 ? 0.448 -1.032 13.891 1.00 89.06 89 PHE A CA 1
ATOM 705 C C . PHE A 1 89 ? 0.928 -0.579 12.503 1.00 89.06 89 PHE A C 1
ATOM 707 O O . PHE A 1 89 ? 0.107 -0.278 11.632 1.00 89.06 89 PHE A O 1
ATOM 714 N N . PRO A 1 90 ? 2.245 -0.529 12.241 1.00 89.38 90 PRO A N 1
ATOM 715 C CA . PRO A 1 90 ? 2.761 -0.030 10.974 1.00 89.38 90 PRO A CA 1
ATOM 716 C C . PRO A 1 90 ? 2.472 -0.995 9.817 1.00 89.38 90 PRO A C 1
ATOM 718 O O . PRO A 1 90 ? 2.491 -2.215 9.967 1.00 89.38 90 PRO A O 1
ATOM 721 N N . LEU A 1 91 ? 2.283 -0.443 8.614 1.00 90.00 91 LEU A N 1
ATOM 722 C CA . LEU A 1 91 ? 2.244 -1.253 7.394 1.00 90.00 91 LEU A CA 1
ATOM 723 C C . LEU A 1 91 ? 3.593 -1.948 7.153 1.00 90.00 91 LEU A C 1
ATOM 725 O O . LEU A 1 91 ? 4.633 -1.297 7.333 1.00 90.00 91 LEU A O 1
ATOM 729 N N . PRO A 1 92 ? 3.585 -3.203 6.663 1.00 88.56 92 PRO A N 1
ATOM 730 C CA . PRO A 1 92 ? 4.806 -3.930 6.357 1.00 88.56 92 PRO A CA 1
ATOM 731 C C . PRO A 1 92 ? 5.584 -3.233 5.243 1.00 88.56 92 PRO A C 1
ATOM 733 O O . PRO A 1 92 ? 5.021 -2.538 4.393 1.00 88.56 92 PRO A O 1
ATOM 736 N N . GLU A 1 93 ? 6.892 -3.438 5.246 1.00 87.38 93 GLU A N 1
ATOM 737 C CA . GLU A 1 93 ? 7.739 -3.069 4.121 1.00 87.38 93 GLU A CA 1
ATOM 738 C C . GLU A 1 93 ? 7.694 -4.176 3.068 1.00 87.38 93 GLU A C 1
ATOM 740 O O . GLU A 1 93 ? 7.558 -5.355 3.396 1.00 87.38 93 GLU A O 1
ATOM 745 N N . ILE A 1 94 ? 7.788 -3.792 1.796 1.00 85.06 94 ILE A N 1
ATOM 746 C CA . ILE A 1 94 ? 7.913 -4.738 0.689 1.00 85.06 94 ILE A CA 1
ATOM 747 C C . ILE A 1 94 ? 9.292 -4.517 0.095 1.00 85.06 94 ILE A C 1
ATOM 749 O O . ILE A 1 94 ? 9.504 -3.566 -0.656 1.00 85.06 94 ILE A O 1
ATOM 753 N N . ALA A 1 95 ? 10.226 -5.387 0.460 1.00 78.00 95 ALA A N 1
ATOM 754 C CA . ALA A 1 95 ? 11.493 -5.489 -0.238 1.00 78.00 95 ALA A CA 1
ATOM 755 C C . ALA A 1 95 ? 11.285 -6.348 -1.489 1.00 78.00 95 ALA A C 1
ATOM 757 O O . ALA A 1 95 ? 10.630 -7.389 -1.431 1.00 78.00 95 ALA A O 1
ATOM 758 N N . TYR A 1 96 ? 11.820 -5.902 -2.624 1.00 78.38 96 TYR A N 1
ATOM 759 C CA . TYR A 1 96 ? 11.922 -6.773 -3.786 1.00 78.38 96 TYR A CA 1
ATOM 760 C C . TYR A 1 96 ? 13.034 -7.793 -3.539 1.00 78.38 96 TYR A C 1
ATOM 762 O O . TYR A 1 96 ? 14.191 -7.412 -3.365 1.00 78.38 96 TYR A O 1
ATOM 770 N N . ASP A 1 97 ? 12.661 -9.068 -3.519 1.00 78.44 97 ASP A N 1
ATOM 771 C CA . ASP A 1 97 ? 13.586 -10.193 -3.488 1.00 78.44 97 ASP A CA 1
ATOM 772 C C . ASP A 1 97 ? 13.460 -10.943 -4.826 1.00 78.44 97 ASP A C 1
ATOM 774 O O . ASP A 1 97 ? 12.393 -11.501 -5.105 1.00 78.44 97 ASP A O 1
ATOM 778 N N . PRO A 1 98 ? 14.490 -10.908 -5.693 1.00 71.12 98 PRO A N 1
ATOM 779 C CA . PRO A 1 98 ? 14.449 -11.590 -6.983 1.00 71.12 98 PRO A CA 1
ATOM 780 C C . PRO A 1 98 ? 14.426 -13.123 -6.856 1.00 71.12 98 PRO A C 1
ATOM 782 O O . PRO A 1 98 ? 14.077 -13.788 -7.832 1.00 71.12 98 PRO A O 1
ATOM 785 N N . ASP A 1 99 ? 14.779 -13.672 -5.688 1.00 67.75 99 ASP A N 1
ATOM 786 C CA . ASP A 1 99 ? 14.876 -15.112 -5.419 1.00 67.75 99 ASP A CA 1
ATOM 787 C C . ASP A 1 99 ? 13.678 -15.668 -4.615 1.00 67.75 99 ASP A C 1
ATOM 789 O O . ASP A 1 99 ? 13.625 -16.873 -4.342 1.00 67.75 99 ASP A O 1
ATOM 793 N N . ALA A 1 100 ? 12.718 -14.810 -4.241 1.00 59.88 100 ALA A N 1
ATOM 794 C CA . ALA A 1 100 ? 11.489 -15.180 -3.529 1.00 59.88 100 ALA A CA 1
ATOM 795 C C . ALA A 1 100 ? 10.379 -15.719 -4.443 1.00 59.88 100 ALA A C 1
ATOM 797 O O . ALA A 1 100 ? 10.417 -15.544 -5.685 1.00 59.88 100 ALA A O 1
#